Protein AF-A0A3S3KI57-F1 (afdb_monomer)

Mean predicted aligned error: 4.54 Å

pLDDT: mean 85.52, std 6.26, range [64.19, 94.31]

Structure (mmCIF, N/CA/C/O backbone):
data_AF-A0A3S3KI57-F1
#
_entry.id   AF-A0A3S3KI57-F1
#
loop_
_atom_site.group_PDB
_atom_site.id
_atom_site.type_symbol
_atom_site.label_atom_id
_atom_site.label_alt_id
_atom_site.label_comp_id
_atom_site.label_asym_id
_atom_site.label_entity_id
_atom_site.label_seq_id
_atom_site.pdbx_PDB_ins_code
_atom_site.Cartn_x
_atom_site.Cartn_y
_atom_site.Cartn_z
_atom_site.occupancy
_atom_site.B_iso_or_equiv
_atom_site.auth_seq_id
_atom_site.auth_comp_id
_atom_site.auth_asym_id
_atom_site.auth_atom_id
_atom_site.pdbx_PDB_model_num
ATOM 1 N N . MET A 1 1 ? -12.345 10.842 2.889 1.00 74.38 1 MET A N 1
ATOM 2 C CA . MET A 1 1 ? -11.406 9.735 3.153 1.00 74.38 1 MET A CA 1
ATOM 3 C C . MET A 1 1 ? -10.070 10.071 2.503 1.00 74.38 1 MET A C 1
ATOM 5 O O . MET A 1 1 ? -10.072 10.366 1.315 1.00 74.38 1 MET A O 1
ATOM 9 N N . LYS A 1 2 ? -8.971 10.124 3.265 1.00 85.00 2 LYS A N 1
ATOM 10 C CA . LYS A 1 2 ? -7.631 10.503 2.774 1.00 85.00 2 LYS A CA 1
ATOM 11 C C . LYS A 1 2 ? -6.724 9.274 2.661 1.00 85.00 2 LYS A C 1
ATOM 13 O O . LYS A 1 2 ? -6.820 8.367 3.484 1.00 85.00 2 LYS A O 1
ATOM 18 N N . ILE A 1 3 ? -5.845 9.263 1.664 1.00 86.81 3 ILE A N 1
ATOM 19 C CA . ILE A 1 3 ? -4.733 8.312 1.568 1.00 86.81 3 ILE A CA 1
ATOM 20 C C . ILE A 1 3 ? -3.471 9.112 1.853 1.00 86.81 3 ILE A C 1
ATOM 22 O O . ILE A 1 3 ? -3.209 10.102 1.171 1.00 86.81 3 ILE A O 1
ATOM 26 N N . VAL A 1 4 ? -2.723 8.713 2.871 1.00 89.75 4 VAL A N 1
ATOM 27 C CA . VAL A 1 4 ? -1.449 9.347 3.222 1.00 89.75 4 VAL A CA 1
ATOM 28 C C . VAL A 1 4 ? -0.331 8.319 3.214 1.00 89.75 4 VAL A C 1
ATOM 30 O O . VAL A 1 4 ? -0.580 7.113 3.205 1.00 89.75 4 VAL A O 1
ATOM 33 N N . TRP A 1 5 ? 0.898 8.813 3.225 1.00 87.38 5 TRP A N 1
ATOM 34 C CA . TRP A 1 5 ? 2.106 8.006 3.213 1.00 87.38 5 TRP A CA 1
ATOM 35 C C . TRP A 1 5 ? 2.981 8.407 4.389 1.00 87.38 5 TRP A C 1
ATOM 37 O O . TRP A 1 5 ? 3.047 9.582 4.751 1.00 87.38 5 TRP A O 1
ATOM 47 N N . ASP A 1 6 ? 3.675 7.432 4.959 1.00 82.81 6 ASP A N 1
ATOM 48 C CA . ASP A 1 6 ? 4.886 7.721 5.717 1.00 82.81 6 ASP A CA 1
ATOM 49 C C . ASP A 1 6 ? 5.978 8.098 4.702 1.00 82.81 6 ASP A C 1
ATOM 51 O O . ASP A 1 6 ? 6.421 7.265 3.913 1.00 82.81 6 ASP A O 1
ATOM 55 N N . GLU A 1 7 ? 6.338 9.381 4.648 1.00 85.56 7 GLU A N 1
ATOM 56 C CA . GLU A 1 7 ? 7.254 9.923 3.636 1.00 85.56 7 GLU A CA 1
ATOM 57 C C . GLU A 1 7 ? 8.670 9.317 3.692 1.00 85.56 7 GLU A C 1
ATOM 59 O O . GLU A 1 7 ? 9.162 8.882 2.646 1.00 85.56 7 GLU A O 1
ATOM 64 N N . PRO A 1 8 ? 9.324 9.196 4.865 1.00 87.12 8 PRO A N 1
ATOM 65 C CA . PRO A 1 8 ? 10.579 8.454 4.981 1.00 87.12 8 PRO A CA 1
ATOM 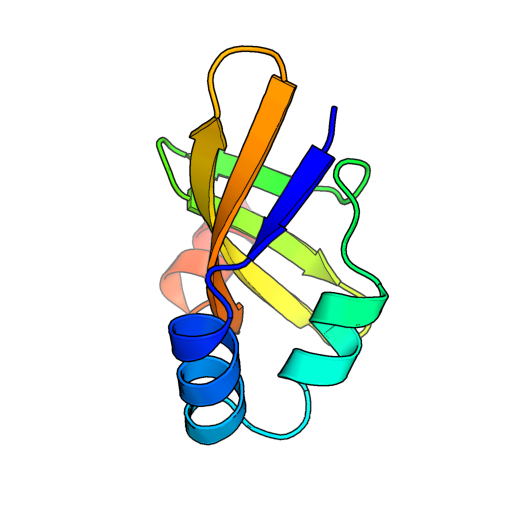66 C C . PRO A 1 8 ? 10.478 7.02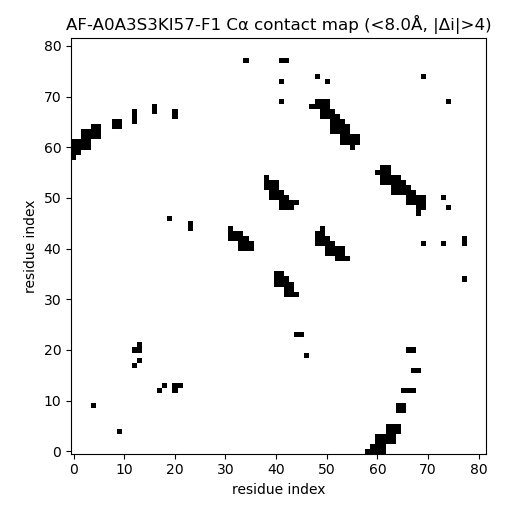6 4.436 1.00 87.12 8 PRO A C 1
ATOM 68 O O . PRO A 1 8 ? 11.337 6.575 3.672 1.00 87.12 8 PRO A O 1
ATOM 71 N N . LYS A 1 9 ? 9.400 6.315 4.779 1.00 83.69 9 LYS A N 1
ATOM 72 C CA . LYS A 1 9 ? 9.196 4.937 4.334 1.00 83.69 9 LYS A CA 1
ATOM 73 C C . LYS A 1 9 ? 8.904 4.844 2.838 1.00 83.69 9 LYS A C 1
ATOM 75 O O . LYS A 1 9 ? 9.400 3.932 2.178 1.00 83.69 9 LYS A O 1
ATOM 80 N N . ARG A 1 10 ? 8.157 5.805 2.289 1.00 86.00 10 ARG A N 1
ATOM 81 C CA . ARG A 1 10 ? 7.897 5.937 0.853 1.00 86.00 10 ARG A CA 1
ATOM 82 C C . ARG A 1 10 ? 9.198 6.047 0.071 1.00 86.00 10 ARG A C 1
ATOM 84 O O . ARG A 1 10 ? 9.359 5.351 -0.927 1.00 86.00 10 ARG A O 1
ATOM 91 N N . LEU A 1 11 ? 10.116 6.906 0.510 1.00 87.12 11 LEU A N 1
ATOM 92 C CA . LEU A 1 11 ? 11.412 7.074 -0.148 1.00 87.12 11 LEU A CA 1
ATOM 93 C C . LEU A 1 11 ? 12.228 5.775 -0.113 1.00 87.12 11 LEU A C 1
ATOM 95 O O . LEU A 1 11 ? 12.730 5.353 -1.153 1.00 87.12 11 LEU A O 1
ATOM 99 N N . ALA A 1 12 ? 12.264 5.093 1.036 1.00 87.31 12 ALA A N 1
ATOM 100 C CA . ALA A 1 12 ? 12.945 3.805 1.173 1.00 87.31 12 ALA A CA 1
ATOM 101 C C . ALA A 1 12 ? 12.335 2.708 0.279 1.00 87.31 12 ALA A C 1
ATOM 103 O O . ALA A 1 12 ? 13.055 1.898 -0.303 1.00 87.31 12 ALA A O 1
ATOM 104 N N . ASP A 1 13 ? 11.007 2.670 0.136 1.00 83.94 13 ASP A N 1
ATOM 105 C CA . ASP A 1 13 ? 10.342 1.719 -0.756 1.00 83.94 13 ASP A CA 1
ATOM 106 C C . ASP A 1 13 ? 10.610 2.052 -2.236 1.00 83.94 13 ASP A C 1
ATOM 108 O O . ASP A 1 13 ? 10.789 1.130 -3.031 1.00 83.94 13 ASP A O 1
ATOM 112 N N . ILE A 1 14 ? 10.699 3.337 -2.615 1.00 86.00 14 ILE A N 1
ATOM 113 C CA . ILE A 1 14 ? 11.065 3.764 -3.982 1.00 86.00 14 ILE A CA 1
ATOM 114 C C . ILE A 1 14 ? 12.490 3.324 -4.314 1.00 86.00 14 ILE A C 1
A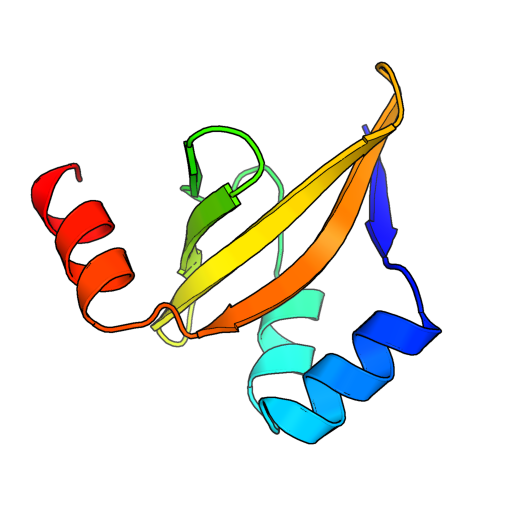TOM 116 O O . ILE A 1 14 ? 12.720 2.756 -5.382 1.00 86.00 14 ILE A O 1
ATOM 120 N N . GLU A 1 15 ? 13.429 3.543 -3.396 1.00 86.56 15 GLU A N 1
ATOM 121 C CA . GLU A 1 15 ? 14.816 3.102 -3.545 1.00 86.56 15 GLU A CA 1
ATOM 122 C C . GLU A 1 15 ? 14.902 1.574 -3.679 1.00 86.56 15 GLU A C 1
ATOM 124 O O . GLU A 1 15 ? 15.579 1.054 -4.565 1.00 86.56 15 GLU A O 1
ATOM 129 N N . LYS A 1 16 ? 14.147 0.841 -2.854 1.00 84.12 16 LYS A N 1
ATOM 130 C CA . LYS A 1 16 ? 14.180 -0.626 -2.807 1.00 84.12 16 LYS A CA 1
ATOM 131 C C . LYS A 1 16 ? 13.475 -1.311 -3.979 1.00 84.12 16 LYS A C 1
ATOM 133 O O . LYS A 1 16 ? 13.918 -2.366 -4.431 1.00 84.12 16 LYS A O 1
ATOM 138 N N . HIS A 1 17 ? 12.332 -0.786 -4.413 1.00 79.19 17 HIS A N 1
ATOM 139 C CA . HIS A 1 17 ? 11.453 -1.435 -5.394 1.00 79.19 17 HIS A CA 1
ATOM 140 C C . HIS A 1 17 ? 11.547 -0.823 -6.795 1.00 79.19 17 HIS A C 1
ATOM 142 O O . HIS A 1 17 ? 10.976 -1.366 -7.744 1.00 79.19 17 HIS A O 1
ATOM 148 N N . GLY A 1 18 ? 12.321 0.252 -6.940 1.00 77.81 18 GLY A N 1
ATOM 149 C CA . GLY A 1 18 ? 12.717 0.811 -8.219 1.00 77.81 18 GLY A CA 1
ATOM 150 C C . GLY A 1 18 ? 11.644 1.658 -8.901 1.00 77.81 18 GLY A C 1
ATOM 151 O O . GLY A 1 18 ? 10.611 2.033 -8.343 1.00 77.81 18 GLY A O 1
ATOM 152 N N . TRP A 1 19 ? 11.923 1.966 -10.166 1.00 75.69 19 TRP A N 1
ATOM 153 C CA . TRP A 1 19 ? 11.267 2.999 -10.974 1.00 75.69 19 TRP A CA 1
ATOM 154 C C . TRP A 1 19 ? 9.745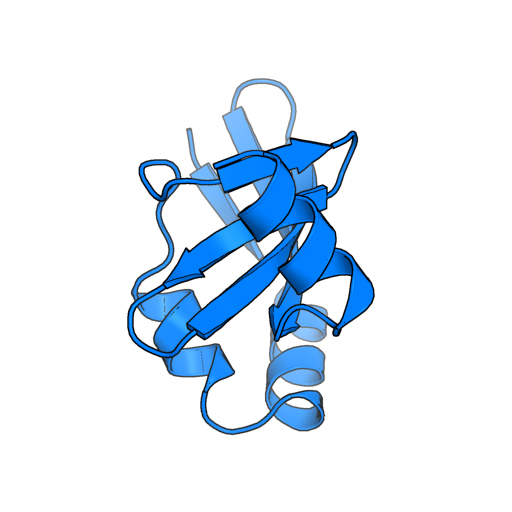 2.858 -11.151 1.00 75.69 19 TRP A C 1
ATOM 156 O O . TRP A 1 19 ? 9.074 3.836 -11.482 1.00 75.69 19 TRP A O 1
ATOM 166 N N . ILE A 1 20 ? 9.188 1.665 -10.929 1.00 76.12 20 ILE A N 1
ATOM 167 C CA . ILE A 1 20 ? 7.757 1.398 -11.111 1.00 76.12 20 ILE A CA 1
ATOM 168 C C . ILE A 1 20 ? 6.910 1.974 -9.968 1.00 76.12 20 ILE A C 1
ATOM 170 O O . ILE A 1 20 ? 5.763 2.376 -10.177 1.00 76.12 20 ILE A O 1
ATOM 174 N N . LEU A 1 21 ? 7.488 2.088 -8.766 1.00 80.88 21 LEU A N 1
ATOM 175 C CA . LEU A 1 21 ? 6.752 2.492 -7.574 1.00 80.88 21 LEU A CA 1
ATOM 176 C C . LEU A 1 21 ? 6.233 3.940 -7.660 1.00 80.88 21 LEU A C 1
ATOM 178 O O . LEU A 1 21 ? 5.031 4.136 -7.476 1.00 80.88 21 LEU A O 1
ATOM 182 N N . PRO A 1 22 ? 7.032 4.954 -8.054 1.00 83.38 22 PRO A N 1
ATOM 183 C CA . PRO A 1 22 ? 6.526 6.316 -8.247 1.00 83.38 22 PRO A CA 1
ATOM 184 C C . PRO A 1 22 ? 5.376 6.434 -9.258 1.00 83.38 22 PRO A C 1
ATOM 186 O O . PRO A 1 22 ? 4.613 7.402 -9.217 1.00 83.38 22 PRO A O 1
ATOM 189 N N . ARG A 1 23 ? 5.258 5.500 -10.210 1.00 83.75 23 ARG A N 1
ATOM 190 C CA . ARG A 1 23 ? 4.157 5.482 -11.182 1.00 83.75 23 ARG A CA 1
ATOM 191 C C . ARG A 1 23 ? 2.890 4.907 -10.565 1.00 83.75 23 ARG A C 1
ATOM 193 O O . ARG A 1 23 ? 1.832 5.511 -10.714 1.00 83.75 23 ARG A O 1
ATOM 200 N N . TRP A 1 24 ? 2.993 3.802 -9.836 1.00 85.38 24 TRP A N 1
ATOM 201 C CA . TRP A 1 24 ? 1.867 3.231 -9.093 1.00 85.38 24 TRP A CA 1
ATOM 202 C C . TRP A 1 24 ? 1.326 4.190 -8.047 1.00 85.38 24 TRP A C 1
ATOM 204 O O . TRP A 1 24 ? 0.130 4.440 -8.009 1.00 85.38 24 TRP A O 1
ATOM 214 N N . MET A 1 25 ? 2.207 4.821 -7.277 1.00 83.69 25 MET A N 1
ATOM 215 C CA . MET A 1 25 ? 1.812 5.778 -6.248 1.00 83.69 25 MET A CA 1
ATOM 216 C C . MET A 1 25 ?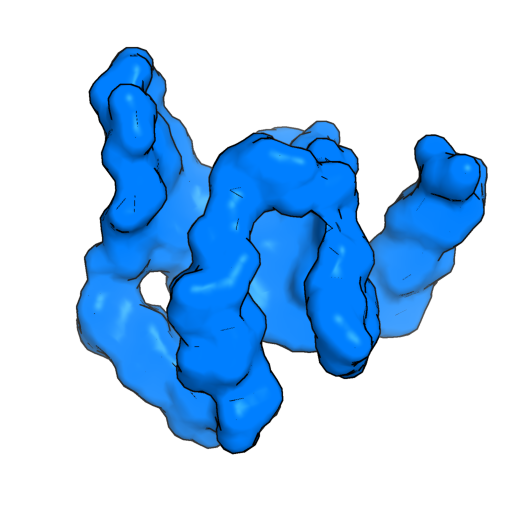 1.036 6.979 -6.800 1.00 83.69 25 MET A C 1
ATOM 218 O O . MET A 1 25 ? 0.087 7.428 -6.169 1.00 83.69 25 MET A O 1
ATOM 222 N N . ARG A 1 26 ? 1.404 7.478 -7.989 1.00 83.62 26 ARG A N 1
ATOM 223 C CA . ARG A 1 26 ? 0.685 8.576 -8.661 1.00 83.62 26 ARG A CA 1
ATOM 224 C C . ARG A 1 26 ? -0.712 8.191 -9.141 1.00 83.62 26 ARG A C 1
ATOM 226 O O . ARG A 1 26 ? -1.555 9.068 -9.269 1.00 83.62 26 ARG A O 1
ATOM 233 N N . ASN A 1 27 ? -0.935 6.912 -9.434 1.00 81.69 27 ASN A N 1
ATOM 234 C CA . ASN A 1 27 ? -2.193 6.413 -9.991 1.00 81.69 27 ASN A CA 1
ATOM 235 C C . ASN A 1 27 ? -3.027 5.624 -8.973 1.00 81.69 27 ASN A C 1
ATOM 237 O O . ASN A 1 27 ? -4.108 5.163 -9.319 1.00 81.69 27 ASN A O 1
ATOM 241 N N . PHE A 1 28 ? -2.535 5.450 -7.743 1.00 83.75 28 PHE A N 1
ATOM 242 C CA . PHE A 1 28 ? -3.218 4.664 -6.728 1.00 83.75 28 PHE A CA 1
ATOM 243 C C . PHE A 1 28 ? -4.496 5.353 -6.273 1.00 83.75 28 PHE A C 1
ATOM 245 O O . PHE A 1 28 ? -4.481 6.509 -5.840 1.00 83.75 28 PHE A O 1
ATOM 252 N N . SER A 1 29 ? -5.590 4.603 -6.303 1.00 79.56 29 SER A N 1
ATOM 253 C CA . SER A 1 29 ? -6.880 5.059 -5.816 1.00 79.56 29 SER A CA 1
ATOM 254 C C . SER A 1 29 ? -7.546 3.993 -4.950 1.00 79.56 29 SER A C 1
ATOM 256 O O . SER A 1 29 ? -7.361 2.794 -5.137 1.00 79.56 29 SER A O 1
ATOM 258 N N . LEU A 1 30 ? -8.397 4.421 -4.016 1.00 69.06 30 LEU A N 1
ATOM 259 C CA . LEU A 1 30 ? -9.268 3.497 -3.277 1.00 69.06 30 LEU A CA 1
ATOM 260 C C . LEU A 1 30 ? -10.304 2.803 -4.179 1.00 69.06 30 LEU A C 1
ATOM 262 O O . LEU A 1 30 ? -10.901 1.821 -3.751 1.00 69.06 30 LEU A O 1
ATOM 266 N N . ALA A 1 31 ? -10.538 3.320 -5.390 1.00 68.00 31 ALA A N 1
ATOM 267 C CA . ALA A 1 31 ? -11.423 2.707 -6.377 1.00 68.00 31 ALA A CA 1
ATOM 268 C C . ALA A 1 31 ? -10.742 1.565 -7.150 1.00 68.00 31 ALA A C 1
ATOM 270 O O . ALA A 1 31 ? -11.415 0.836 -7.882 1.00 68.00 31 ALA A O 1
ATOM 271 N N . ASP A 1 32 ? -9.426 1.390 -6.989 1.00 71.56 32 ASP A N 1
ATOM 272 C CA . ASP A 1 32 ? -8.708 0.278 -7.592 1.00 71.56 32 ASP A CA 1
ATOM 273 C C . ASP A 1 32 ? -9.279 -1.042 -7.056 1.00 71.56 32 ASP A C 1
ATOM 275 O O . ASP A 1 32 ? -9.657 -1.158 -5.886 1.00 71.56 32 ASP A O 1
ATOM 279 N N . ARG A 1 33 ? -9.347 -2.065 -7.917 1.00 69.62 33 ARG A N 1
ATOM 280 C CA . ARG A 1 33 ? -9.796 -3.408 -7.522 1.00 69.62 33 ARG A CA 1
ATOM 281 C C . ARG A 1 33 ? -8.771 -4.041 -6.590 1.00 69.62 33 ARG A C 1
ATOM 283 O O . ARG A 1 33 ? -7.863 -4.747 -7.026 1.00 69.62 33 ARG A O 1
ATOM 290 N N . LEU A 1 34 ? -8.932 -3.753 -5.307 1.00 79.38 34 LEU A N 1
ATOM 291 C CA . LEU A 1 34 ? -8.113 -4.251 -4.221 1.00 79.38 34 LEU A CA 1
ATOM 292 C C . LEU A 1 34 ? -8.896 -5.284 -3.419 1.00 79.38 34 LEU A C 1
ATOM 294 O O . LEU A 1 34 ? -10.004 -5.037 -2.947 1.00 79.38 34 LEU A O 1
ATOM 298 N N . MET A 1 35 ? -8.270 -6.428 -3.202 1.00 84.12 35 MET A N 1
ATOM 299 C CA . MET A 1 35 ? -8.720 -7.426 -2.253 1.00 84.12 35 MET A CA 1
ATOM 300 C C . MET A 1 35 ? -8.016 -7.204 -0.922 1.00 84.12 35 MET A C 1
ATOM 302 O O . MET A 1 35 ? -6.805 -7.408 -0.820 1.00 84.12 35 MET A O 1
ATOM 306 N N . ALA A 1 36 ? -8.767 -6.788 0.097 1.00 84.06 36 ALA A N 1
ATOM 307 C CA . ALA A 1 36 ? -8.232 -6.590 1.437 1.00 84.06 36 ALA A CA 1
ATOM 308 C C . ALA A 1 36 ? -8.235 -7.900 2.242 1.00 84.06 36 ALA A C 1
ATOM 310 O O . ALA A 1 36 ? -9.258 -8.571 2.369 1.00 84.06 36 ALA A O 1
ATOM 311 N N . ILE A 1 37 ? -7.087 -8.242 2.822 1.00 85.06 37 ILE A N 1
ATOM 312 C CA . ILE A 1 37 ? -6.876 -9.368 3.732 1.00 85.06 37 ILE A CA 1
ATOM 313 C C . ILE A 1 37 ? -6.149 -8.819 4.963 1.00 85.06 37 ILE A C 1
ATOM 315 O O . ILE A 1 37 ? -4.929 -8.633 4.973 1.00 85.06 37 ILE A O 1
ATOM 319 N N . GLY A 1 38 ? -6.917 -8.496 6.005 1.00 88.75 38 GLY A N 1
ATOM 320 C CA . GLY A 1 38 ? -6.396 -7.830 7.197 1.00 88.75 38 GLY A CA 1
ATOM 321 C C . GLY A 1 38 ? -5.847 -6.436 6.876 1.00 88.75 38 GLY A C 1
ATOM 322 O O . GLY A 1 38 ? -6.595 -5.550 6.474 1.00 88.75 38 GLY A O 1
ATOM 323 N N . ARG A 1 39 ? -4.537 -6.239 7.071 1.00 90.38 39 ARG A N 1
ATOM 324 C CA . ARG A 1 39 ? -3.823 -4.970 6.809 1.00 90.38 39 ARG A CA 1
ATOM 325 C C . ARG A 1 39 ? -3.173 -4.903 5.424 1.00 90.38 39 ARG A C 1
ATOM 327 O O . ARG A 1 39 ? -2.428 -3.969 5.141 1.00 90.38 39 ARG A O 1
ATOM 334 N N . MET A 1 40 ? -3.402 -5.908 4.583 1.00 91.19 40 MET A N 1
ATOM 335 C CA . MET A 1 40 ? -2.855 -5.979 3.233 1.00 91.19 40 MET A CA 1
ATOM 336 C C . MET A 1 40 ? -3.974 -5.867 2.207 1.00 91.19 40 MET A C 1
ATOM 338 O O . MET A 1 40 ? -5.032 -6.458 2.377 1.00 91.19 40 MET A O 1
ATOM 342 N N . ALA A 1 41 ? -3.720 -5.144 1.129 1.00 91.19 41 ALA A N 1
ATOM 343 C CA . ALA A 1 41 ? -4.550 -5.076 -0.056 1.00 91.19 41 ALA A CA 1
ATOM 344 C C . ALA A 1 41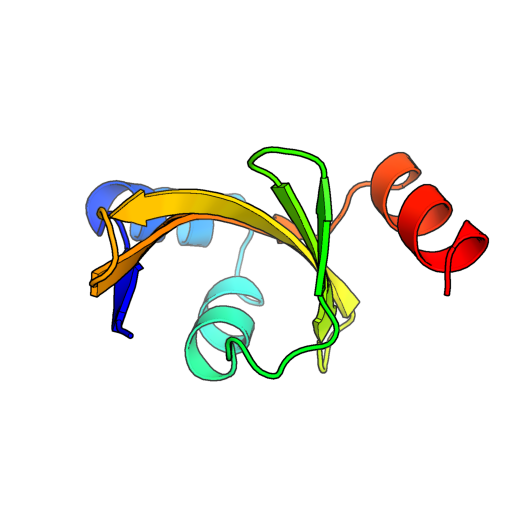 ? -3.730 -5.545 -1.261 1.00 91.19 41 ALA A C 1
ATOM 346 O O . ALA A 1 41 ? -2.601 -5.098 -1.447 1.00 91.19 41 ALA A O 1
ATOM 347 N N . ILE A 1 42 ? -4.280 -6.445 -2.074 1.00 91.69 42 ILE A N 1
ATOM 348 C CA . ILE A 1 42 ? -3.653 -6.888 -3.326 1.00 91.69 42 ILE A CA 1
ATOM 349 C C . ILE A 1 42 ? -4.573 -6.514 -4.477 1.00 91.69 42 ILE A C 1
ATOM 351 O O . ILE A 1 42 ? -5.772 -6.777 -4.408 1.00 91.69 42 ILE A O 1
ATOM 355 N N . GLY A 1 43 ? -4.030 -5.929 -5.538 1.00 89.75 43 GLY A N 1
ATOM 356 C CA . GLY A 1 43 ? -4.825 -5.627 -6.720 1.00 89.75 43 GLY A CA 1
ATOM 357 C C . GLY A 1 43 ? -4.013 -5.383 -7.970 1.00 89.75 43 GLY A C 1
ATOM 358 O O . GLY A 1 43 ? -2.785 -5.464 -7.969 1.00 89.75 43 GLY A O 1
ATOM 359 N N . ARG A 1 44 ? -4.724 -5.107 -9.060 1.00 88.88 44 ARG A N 1
ATOM 360 C CA . ARG A 1 44 ? -4.1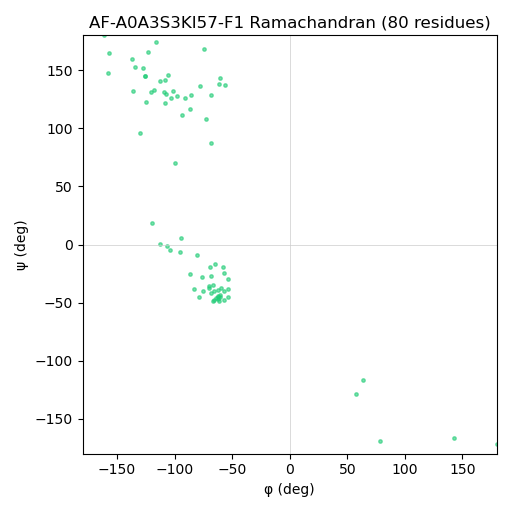43 -4.939 -10.391 1.00 88.88 44 ARG A CA 1
ATOM 361 C C . ARG A 1 44 ? -4.071 -3.464 -10.768 1.00 88.88 44 ARG A C 1
ATOM 363 O O . ARG A 1 44 ? -5.079 -2.768 -10.748 1.00 88.88 44 ARG A O 1
ATOM 370 N N . MET A 1 45 ? -2.874 -3.029 -11.140 1.00 86.56 45 MET A N 1
ATOM 371 C CA . MET A 1 45 ? -2.548 -1.708 -11.667 1.00 86.56 45 MET A CA 1
ATOM 372 C C . MET A 1 45 ? -2.035 -1.812 -13.107 1.00 86.56 45 MET A C 1
ATOM 374 O O . MET A 1 45 ? -1.813 -2.908 -13.625 1.00 86.56 45 MET A O 1
ATOM 378 N N . ILE A 1 46 ? -1.819 -0.653 -13.737 1.00 78.06 46 ILE A N 1
ATOM 379 C CA . ILE A 1 46 ? -1.461 -0.515 -15.158 1.00 78.06 46 ILE A CA 1
ATOM 380 C C . ILE A 1 46 ? -0.225 -1.339 -15.569 1.00 78.06 46 ILE A C 1
ATOM 382 O O . ILE A 1 46 ? -0.171 -1.814 -16.696 1.00 78.06 46 ILE A O 1
ATOM 386 N N . ASP A 1 47 ? 0.715 -1.573 -14.643 1.00 81.88 47 ASP A N 1
ATOM 387 C CA . ASP A 1 47 ? 1.970 -2.295 -14.905 1.00 81.88 47 ASP A CA 1
ATOM 388 C C . ASP A 1 47 ? 2.129 -3.583 -14.060 1.00 81.88 47 ASP A C 1
ATOM 390 O O . ASP A 1 47 ? 3.238 -4.090 -13.891 1.00 81.88 47 ASP A O 1
ATOM 394 N N . GLY A 1 48 ? 1.045 -4.125 -13.487 1.00 87.44 48 GLY A N 1
ATOM 395 C CA . GLY A 1 48 ? 1.079 -5.429 -12.812 1.00 87.44 48 GLY A CA 1
ATOM 396 C C . GLY A 1 48 ? 0.222 -5.543 -11.554 1.00 87.44 48 GLY A C 1
ATOM 397 O O . GLY A 1 48 ? -0.641 -4.717 -11.279 1.00 87.44 48 GLY A O 1
ATOM 398 N N . ILE A 1 49 ? 0.454 -6.612 -10.788 1.00 90.50 49 ILE A N 1
ATOM 399 C CA . ILE A 1 49 ? -0.209 -6.835 -9.495 1.00 90.50 49 ILE A CA 1
ATOM 400 C C . ILE A 1 49 ? 0.643 -6.211 -8.387 1.00 90.50 49 ILE A C 1
ATOM 402 O O . ILE A 1 49 ? 1.832 -6.529 -8.259 1.00 90.50 49 ILE A O 1
ATOM 406 N N . VAL A 1 50 ? 0.016 -5.354 -7.588 1.00 90.75 50 VAL A N 1
ATOM 407 C CA . VAL A 1 50 ? 0.608 -4.629 -6.465 1.00 90.75 50 VAL A CA 1
ATOM 408 C C . VAL A 1 50 ? 0.087 -5.192 -5.146 1.00 90.75 50 VAL A C 1
ATOM 410 O O . VAL A 1 50 ? -1.086 -5.548 -5.030 1.00 90.75 50 VAL A O 1
ATOM 413 N N . ALA A 1 51 ? 0.966 -5.265 -4.153 1.00 91.50 51 ALA A N 1
ATOM 414 C CA . ALA A 1 51 ? 0.613 -5.499 -2.763 1.00 91.50 51 ALA A CA 1
ATOM 415 C C . ALA A 1 51 ? 0.849 -4.208 -1.970 1.00 91.50 51 ALA A C 1
ATOM 417 O O . ALA A 1 51 ? 1.907 -3.580 -2.072 1.00 91.50 51 ALA A O 1
ATOM 418 N N . VAL A 1 52 ? -0.148 -3.821 -1.183 1.00 90.56 52 VAL A N 1
ATOM 419 C CA . VAL A 1 52 ? -0.179 -2.590 -0.398 1.00 90.56 52 VAL A CA 1
ATOM 420 C C . VAL A 1 52 ? -0.446 -2.951 1.054 1.00 90.56 52 VAL A C 1
ATOM 422 O O . VAL A 1 52 ? -1.457 -3.574 1.366 1.00 90.56 52 VAL A O 1
ATOM 425 N N . ILE A 1 53 ? 0.445 -2.559 1.956 1.00 90.62 53 ILE A N 1
ATOM 426 C CA . ILE A 1 53 ? 0.231 -2.672 3.399 1.00 90.62 53 ILE A CA 1
ATOM 427 C C . ILE A 1 53 ? -0.256 -1.326 3.907 1.00 90.62 53 ILE A C 1
ATOM 429 O O . ILE A 1 53 ? 0.377 -0.301 3.655 1.00 90.62 53 ILE A O 1
ATOM 433 N N . PHE A 1 54 ? -1.365 -1.326 4.637 1.00 91.25 54 PHE A N 1
ATOM 434 C CA . PHE A 1 54 ? -1.993 -0.108 5.123 1.00 91.25 54 PHE A CA 1
ATOM 435 C C . PHE A 1 54 ? -2.457 -0.237 6.573 1.00 91.25 54 PHE A C 1
ATOM 437 O O . PHE A 1 54 ? -2.668 -1.329 7.106 1.00 91.25 54 PHE A O 1
ATOM 444 N N . ALA A 1 55 ? -2.652 0.910 7.212 1.00 90.94 55 ALA A N 1
ATOM 445 C CA . ALA A 1 55 ? -3.351 1.022 8.483 1.00 90.94 55 ALA A CA 1
ATOM 446 C C . ALA A 1 55 ? -4.462 2.067 8.380 1.00 90.94 55 ALA A C 1
ATOM 448 O O . ALA A 1 55 ? -4.386 3.006 7.588 1.00 90.94 55 ALA A O 1
ATOM 449 N N . ARG A 1 56 ? -5.517 1.897 9.181 1.00 90.38 56 ARG A N 1
ATOM 450 C CA . ARG A 1 56 ? -6.615 2.866 9.255 1.00 90.38 56 ARG A CA 1
ATOM 451 C C . ARG A 1 56 ? -6.198 4.062 10.104 1.00 90.38 56 ARG A C 1
ATOM 453 O O . ARG A 1 56 ? -5.665 3.885 11.194 1.00 90.38 56 ARG A O 1
ATOM 460 N N . LEU A 1 57 ? -6.519 5.258 9.628 1.00 89.50 57 LEU A N 1
ATOM 461 C CA . LEU A 1 57 ? -6.457 6.505 10.386 1.00 89.50 57 LEU A CA 1
ATOM 462 C C . LEU A 1 57 ? -7.872 6.836 10.870 1.00 89.50 57 LEU A C 1
ATOM 464 O O . LEU A 1 57 ? -8.553 7.702 10.323 1.00 89.50 57 LEU A O 1
ATOM 468 N N . GLY A 1 58 ? -8.360 6.039 11.824 1.00 87.94 58 GLY A N 1
ATOM 469 C CA . GLY A 1 58 ? -9.743 6.114 12.296 1.00 87.94 58 GLY A CA 1
ATOM 470 C C . GLY A 1 58 ? -10.764 5.920 11.166 1.00 87.94 58 GLY A C 1
ATOM 471 O O . GLY A 1 58 ? -10.705 4.946 10.404 1.00 87.94 58 GLY A O 1
ATOM 472 N N . SER A 1 59 ? -11.711 6.852 11.071 1.00 86.81 59 SER A N 1
ATOM 473 C CA . SER A 1 59 ? -12.701 6.953 9.989 1.00 86.81 59 SER A CA 1
ATOM 474 C C . SER A 1 59 ? -12.278 7.915 8.871 1.00 86.81 59 SER A C 1
ATOM 476 O O . SER A 1 59 ? -12.946 7.996 7.841 1.00 86.81 59 SER A O 1
ATOM 478 N N . GLU A 1 60 ? -11.172 8.638 9.046 1.00 86.75 60 GLU A N 1
ATOM 479 C CA . GLU A 1 60 ? -10.789 9.743 8.169 1.00 86.75 60 GLU A CA 1
ATOM 480 C C . GLU A 1 60 ? -9.988 9.286 6.947 1.00 86.75 60 GLU A C 1
ATOM 482 O O . GLU A 1 60 ? -10.002 9.956 5.907 1.00 86.75 60 GLU A O 1
ATOM 487 N N . GLY A 1 61 ? -9.296 8.147 7.038 1.00 87.62 61 GLY A N 1
ATOM 488 C CA . GLY A 1 61 ? -8.381 7.714 5.989 1.00 87.62 61 GLY A CA 1
ATOM 489 C C . GLY A 1 61 ? -7.659 6.396 6.226 1.00 87.62 61 GLY A C 1
ATOM 490 O O . GLY A 1 61 ? -7.914 5.666 7.186 1.00 87.62 61 GLY A O 1
ATOM 491 N N . ILE A 1 62 ? -6.717 6.127 5.328 1.00 90.00 62 ILE A N 1
ATOM 492 C CA . ILE A 1 62 ? -5.709 5.079 5.463 1.00 90.00 62 ILE A CA 1
ATOM 493 C C . ILE A 1 62 ? -4.314 5.680 5.280 1.00 90.00 62 ILE A C 1
ATOM 495 O O . ILE A 1 62 ? -4.118 6.589 4.473 1.00 90.00 62 ILE A O 1
ATOM 499 N N . THR A 1 63 ? -3.348 5.156 6.025 1.00 90.94 63 THR A N 1
ATOM 500 C CA . THR A 1 63 ? -1.925 5.381 5.766 1.00 90.94 63 THR A CA 1
ATOM 501 C C . THR A 1 63 ? -1.352 4.165 5.059 1.00 90.94 63 THR A C 1
ATOM 503 O O . THR A 1 63 ? -1.611 3.029 5.474 1.00 90.94 63 THR A O 1
ATOM 506 N N . ILE A 1 64 ? -0.605 4.386 3.981 1.00 90.06 64 ILE A N 1
ATOM 507 C CA . ILE A 1 64 ? 0.141 3.328 3.313 1.00 90.06 64 ILE A CA 1
ATOM 508 C C . ILE A 1 64 ? 1.495 3.186 3.998 1.00 90.06 64 ILE A C 1
ATOM 510 O O . ILE A 1 64 ? 2.319 4.098 3.996 1.00 90.06 64 ILE A O 1
ATOM 514 N N . ILE A 1 65 ? 1.701 2.008 4.580 1.00 89.75 65 ILE A N 1
ATOM 515 C CA . ILE A 1 65 ? 2.933 1.623 5.268 1.00 89.75 65 ILE A CA 1
ATOM 516 C C . ILE A 1 65 ? 3.960 1.120 4.255 1.00 89.75 65 ILE A C 1
ATOM 518 O O . ILE A 1 65 ? 5.153 1.348 4.416 1.00 89.75 65 ILE A O 1
ATOM 522 N N . SER A 1 66 ? 3.513 0.383 3.238 1.00 87.00 66 SER A N 1
ATOM 523 C CA . SER A 1 66 ? 4.400 -0.109 2.190 1.00 87.00 66 SER A CA 1
ATOM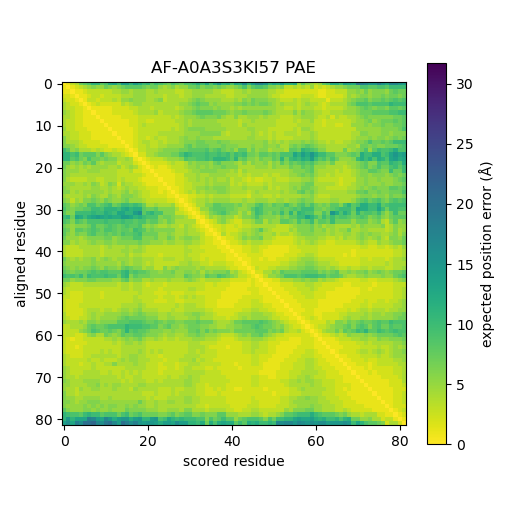 524 C C . SER A 1 66 ? 3.634 -0.428 0.918 1.00 87.00 66 SER A C 1
ATOM 526 O O . SER A 1 66 ? 2.485 -0.873 0.970 1.00 87.00 66 SER A O 1
ATOM 528 N N . MET A 1 67 ? 4.282 -0.233 -0.225 1.00 88.31 67 MET A N 1
ATOM 529 C CA . MET A 1 67 ? 3.753 -0.610 -1.530 1.00 88.31 67 MET A CA 1
ATOM 530 C C . MET A 1 67 ? 4.858 -1.270 -2.348 1.00 88.31 67 MET A C 1
ATOM 532 O O . MET A 1 67 ? 5.974 -0.764 -2.435 1.00 88.31 67 MET A O 1
ATOM 536 N N . ARG A 1 68 ? 4.546 -2.419 -2.952 1.00 89.94 68 ARG A N 1
ATOM 537 C CA . ARG A 1 68 ? 5.516 -3.188 -3.738 1.00 89.94 68 ARG A CA 1
ATOM 538 C C . ARG A 1 68 ? 4.845 -4.101 -4.756 1.00 89.94 68 ARG A C 1
ATOM 540 O O . ARG A 1 68 ? 3.654 -4.394 -4.628 1.00 89.94 68 ARG A O 1
ATOM 547 N N . PRO A 1 69 ? 5.597 -4.624 -5.738 1.00 90.69 69 PRO A N 1
ATOM 548 C CA . PRO A 1 69 ? 5.092 -5.698 -6.576 1.00 90.69 69 PRO A CA 1
ATOM 549 C C . PRO A 1 69 ? 4.657 -6.887 -5.713 1.00 90.69 69 PRO A C 1
ATOM 551 O O . PRO A 1 69 ? 5.349 -7.267 -4.759 1.00 90.69 69 PRO A O 1
ATOM 554 N N . ALA A 1 70 ? 3.509 -7.473 -6.048 1.00 91.81 70 ALA A N 1
ATOM 555 C CA . ALA A 1 70 ? 3.047 -8.685 -5.390 1.00 91.81 70 ALA A CA 1
ATOM 556 C C . ALA A 1 70 ? 4.053 -9.824 -5.622 1.00 91.81 70 ALA A C 1
ATOM 558 O O . ALA A 1 70 ? 4.583 -9.987 -6.721 1.00 91.81 70 ALA A O 1
ATOM 559 N N . ASN A 1 71 ? 4.343 -10.621 -4.602 1.00 91.50 71 ASN A N 1
ATOM 560 C CA . ASN A 1 71 ? 5.179 -11.811 -4.758 1.00 91.50 71 ASN A CA 1
ATOM 561 C C . ASN A 1 71 ? 4.382 -12.940 -5.459 1.00 91.50 71 ASN A C 1
ATOM 563 O O . ASN A 1 71 ? 3.164 -12.823 -5.611 1.00 91.50 71 ASN A O 1
ATOM 567 N N . PRO A 1 72 ? 5.019 -14.038 -5.908 1.00 94.31 72 PRO A N 1
ATOM 568 C CA . PRO A 1 72 ? 4.316 -15.108 -6.624 1.00 94.31 72 PRO A CA 1
ATOM 569 C C . PRO A 1 72 ? 3.098 -15.676 -5.877 1.00 94.31 72 PRO A C 1
ATOM 571 O O . PRO A 1 72 ? 2.059 -15.908 -6.492 1.00 94.31 72 PRO A O 1
ATOM 574 N N . ASN A 1 73 ? 3.187 -15.823 -4.552 1.00 93.00 73 ASN A N 1
ATOM 575 C CA . ASN A 1 73 ? 2.088 -16.334 -3.730 1.00 93.00 73 ASN A CA 1
ATOM 576 C C . ASN A 1 73 ? 0.914 -15.348 -3.660 1.00 93.00 73 ASN A C 1
ATOM 578 O O . ASN A 1 73 ? -0.237 -15.753 -3.782 1.00 93.00 73 ASN A O 1
ATOM 582 N N . GLU A 1 74 ? 1.195 -14.054 -3.514 1.00 92.94 74 GLU A N 1
ATOM 583 C CA . GLU A 1 74 ? 0.194 -12.980 -3.518 1.00 92.94 74 GLU A CA 1
ATOM 584 C C . GLU A 1 74 ? -0.488 -12.846 -4.881 1.00 92.94 74 GLU A C 1
ATOM 586 O O . GLU A 1 74 ? -1.704 -12.677 -4.947 1.00 92.94 74 GLU A O 1
ATOM 591 N N . ARG A 1 75 ? 0.274 -12.970 -5.977 1.00 92.12 75 ARG A N 1
ATOM 592 C CA . ARG A 1 75 ? -0.286 -12.978 -7.337 1.00 92.12 75 ARG A CA 1
ATOM 593 C C . ARG A 1 75 ? -1.224 -14.161 -7.541 1.00 92.12 75 ARG A C 1
ATOM 595 O O . ARG A 1 75 ? -2.312 -13.976 -8.076 1.00 92.12 75 ARG A O 1
ATOM 602 N N . ARG A 1 76 ? -0.817 -15.355 -7.097 1.00 91.50 76 ARG A N 1
ATOM 603 C CA . ARG A 1 76 ? -1.654 -16.557 -7.166 1.00 91.50 76 ARG A CA 1
ATOM 604 C C . ARG A 1 76 ? -2.934 -16.377 -6.357 1.00 91.50 76 ARG A C 1
ATOM 606 O O . ARG A 1 76 ? -4.011 -16.573 -6.892 1.00 91.50 76 ARG A O 1
ATOM 613 N N . LEU A 1 77 ? -2.818 -15.904 -5.116 1.00 89.25 77 LEU A N 1
ATOM 614 C CA . LEU A 1 77 ? -3.965 -15.630 -4.250 1.00 89.25 77 LEU A CA 1
ATOM 615 C C . LEU A 1 77 ? -4.956 -14.636 -4.870 1.00 89.25 77 LEU A C 1
ATOM 617 O O . LEU A 1 77 ? -6.161 -14.813 -4.723 1.00 89.25 77 LEU A O 1
ATOM 621 N N . PHE A 1 78 ? -4.456 -13.593 -5.537 1.00 88.12 78 PHE A N 1
ATOM 622 C CA . PHE A 1 78 ? -5.304 -12.633 -6.237 1.00 88.12 78 PHE A CA 1
ATOM 623 C C . PHE A 1 78 ? -6.023 -13.276 -7.429 1.00 88.12 78 PHE A C 1
ATOM 625 O O . PHE A 1 78 ? -7.236 -13.137 -7.544 1.00 88.12 78 PHE A O 1
ATOM 632 N N . ASN A 1 79 ? -5.301 -14.012 -8.278 1.00 87.31 79 ASN A N 1
ATOM 633 C CA . ASN A 1 79 ? -5.876 -14.665 -9.458 1.00 87.31 79 ASN A CA 1
ATOM 634 C C . ASN A 1 79 ? -6.858 -15.794 -9.105 1.00 87.31 79 ASN A C 1
ATOM 636 O O . ASN A 1 79 ? -7.845 -15.971 -9.798 1.00 87.31 79 ASN A O 1
ATOM 640 N N . ASP A 1 80 ? -6.619 -16.545 -8.029 1.00 86.38 80 ASP A N 1
ATOM 641 C CA . ASP A 1 80 ? -7.516 -17.631 -7.602 1.00 86.38 80 ASP A CA 1
ATOM 642 C C . ASP A 1 80 ? -8.860 -17.092 -7.070 1.00 86.38 80 ASP A C 1
ATOM 644 O O . ASP A 1 80 ? -9.836 -17.833 -6.959 1.00 86.38 80 ASP A O 1
ATOM 648 N N . LYS A 1 81 ? -8.912 -15.809 -6.695 1.00 73.94 81 LYS A N 1
ATOM 649 C CA . LYS A 1 81 ? -10.076 -15.166 -6.073 1.00 73.94 81 LYS A CA 1
ATOM 650 C C . LYS A 1 81 ? -10.754 -14.099 -6.947 1.00 73.94 81 LYS A C 1
ATOM 652 O O . LYS A 1 81 ? -11.713 -13.488 -6.470 1.00 73.94 81 LYS A O 1
ATOM 657 N N . THR A 1 82 ? -10.264 -13.851 -8.163 1.00 64.19 82 THR A N 1
ATOM 658 C CA . THR A 1 82 ? -10.772 -12.813 -9.081 1.00 64.19 82 THR A CA 1
ATOM 659 C C . THR A 1 82 ? -10.968 -13.385 -10.471 1.00 64.19 82 THR A C 1
ATOM 661 O O . THR A 1 82 ? -12.016 -13.078 -11.077 1.00 64.19 82 THR A O 1
#

Foldseek 3Di:
DDEAEPVVQLVVQCVVAHDVSVVCVVVDDPPFPWDDDPQWTWGADPVGIKIWGWDDPDVPYIYTNHIHHDDPVSRVVVVVVD

Solvent-accessible surface area (backbone atoms only — not comparable to full-atom values): 4784 Å² total; per-residue (Å²): 118,46,83,46,66,50,62,74,51,50,52,52,39,36,70,72,66,34,83,61,44,70,56,50,66,74,68,64,55,93,83,49,67,55,50,71,60,91,53,34,31,40,30,66,52,100,90,45,51,35,32,34,33,44,47,72,48,78,88,54,27,37,37,43,68,44,67,44,75,39,50,75,67,55,47,48,56,49,62,78,74,107

Sequence (82 aa):
MKIVWDEPKRLADIEKHGWILPRWMRNFSLADRLMAIGRMAIGRMIDGIVAVIFARLGSEGITIISMRPANPNERRLFNDKT

Nearest PDB structures (foldseek):
  8gqq-assembly1_A  TM=5.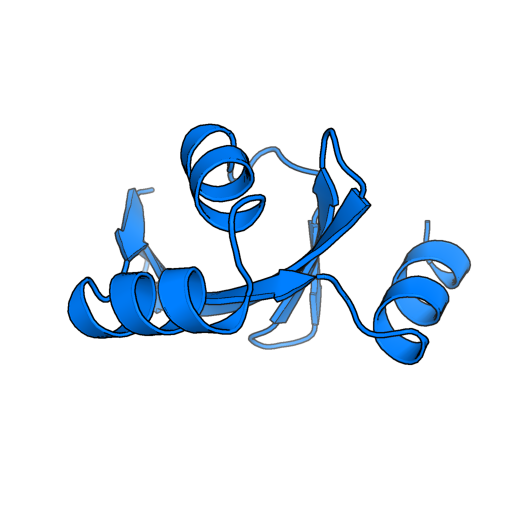263E-01  e=2.380E-01  Dictyostelium discoideum AX3
  4j9a-assembly7_G  TM=3.493E-01  e=9.823E-01  Pseudomonas aeruginosa PAO1
  7qie-assembly2_D  TM=4.354E-01  e=7.242E+00  Homo sapiens

Secondary structure (DSSP, 8-state):
-EEEE-HHHHHHHHHHH-TTHHHHHHH--TTS-EEEETTEEEEEETTEEEEEEEEEETTTEEEEEEEEEPPHHHHHHHHHT-

Radius of gyration: 12.19 Å; Cα contacts (8 Å, |Δi|>4): 118; chains: 1; bounding box: 28×28×28 Å